Protein AF-A0A2W6ZXN0-F1 (afdb_monomer_lite)

Structure (mmCIF, N/CA/C/O backbone):
data_AF-A0A2W6ZXN0-F1
#
_entry.id   AF-A0A2W6ZXN0-F1
#
loop_
_atom_site.group_PDB
_atom_site.id
_atom_site.type_symbol
_atom_site.label_atom_id
_atom_site.label_alt_id
_atom_site.label_comp_id
_atom_site.label_asym_id
_atom_site.label_entity_id
_atom_site.label_seq_id
_atom_site.pdbx_PDB_ins_code
_atom_site.Cartn_x
_atom_site.Cartn_y
_atom_site.Cartn_z
_atom_site.occupancy
_atom_site.B_iso_or_equiv
_atom_site.auth_seq_id
_atom_site.auth_comp_id
_atom_site.auth_asym_id
_atom_site.auth_atom_id
_atom_site.pdbx_PDB_model_num
ATOM 1 N N . MET A 1 1 ? 4.784 3.974 -4.259 1.00 51.38 1 MET A N 1
ATOM 2 C CA . MET A 1 1 ? 3.353 4.108 -3.912 1.00 51.38 1 MET A CA 1
ATOM 3 C C . MET A 1 1 ? 2.914 2.775 -3.336 1.00 51.38 1 MET A C 1
ATOM 5 O O . MET A 1 1 ? 3.011 1.789 -4.050 1.00 51.38 1 MET A O 1
ATOM 9 N N . THR A 1 2 ? 2.543 2.721 -2.057 1.00 60.44 2 THR A N 1
ATOM 10 C CA . THR A 1 2 ? 2.089 1.477 -1.412 1.00 60.44 2 THR A CA 1
ATOM 11 C C . THR A 1 2 ? 0.571 1.404 -1.498 1.00 60.44 2 THR A C 1
ATOM 13 O O . THR A 1 2 ? -0.112 2.378 -1.174 1.00 60.44 2 THR A O 1
ATOM 16 N N . SER A 1 3 ? 0.053 0.276 -1.974 1.00 64.56 3 SER A N 1
ATOM 17 C CA . SER A 1 3 ? -1.363 0.070 -2.263 1.00 64.56 3 SER A CA 1
ATOM 18 C C . SER A 1 3 ? -1.879 -1.173 -1.559 1.00 64.56 3 SER A C 1
ATOM 20 O O . SER A 1 3 ? -1.313 -2.252 -1.733 1.00 64.56 3 SER A O 1
ATOM 22 N N . ILE A 1 4 ? -2.977 -1.041 -0.820 1.00 66.00 4 ILE A N 1
ATOM 23 C CA . ILE A 1 4 ? -3.720 -2.200 -0.315 1.00 66.00 4 ILE A CA 1
ATOM 24 C C . ILE A 1 4 ? -4.641 -2.669 -1.437 1.00 66.00 4 ILE A C 1
ATOM 26 O O . ILE A 1 4 ? -5.413 -1.863 -1.942 1.00 66.00 4 ILE A O 1
ATOM 30 N N . THR A 1 5 ? -4.569 -3.945 -1.818 1.00 65.00 5 THR A N 1
ATOM 31 C CA . THR A 1 5 ? -5.505 -4.555 -2.773 1.00 65.00 5 THR A CA 1
ATOM 32 C C . THR A 1 5 ? -6.280 -5.647 -2.060 1.00 65.00 5 THR A C 1
ATOM 34 O O . THR A 1 5 ? -5.693 -6.619 -1.588 1.00 65.00 5 THR A O 1
ATOM 37 N N . LEU A 1 6 ? -7.601 -5.497 -1.989 1.00 64.62 6 LEU A N 1
ATOM 38 C CA . LEU A 1 6 ? -8.475 -6.607 -1.628 1.00 64.62 6 LEU A CA 1
ATOM 39 C C . LEU A 1 6 ? -8.732 -7.458 -2.865 1.00 64.62 6 LEU A C 1
ATOM 41 O O . LEU A 1 6 ? -9.170 -6.944 -3.891 1.00 64.62 6 LEU A O 1
ATOM 45 N N . ALA A 1 7 ? -8.474 -8.755 -2.753 1.00 63.06 7 ALA A N 1
ATOM 46 C CA . ALA A 1 7 ? -8.848 -9.738 -3.753 1.00 63.06 7 ALA A CA 1
ATOM 47 C C . ALA A 1 7 ? -9.623 -10.860 -3.061 1.00 63.06 7 ALA A C 1
ATOM 49 O O . ALA A 1 7 ? -9.145 -11.460 -2.099 1.00 63.06 7 ALA A O 1
ATOM 50 N N . SER A 1 8 ? -10.831 -11.132 -3.545 1.00 59.78 8 SER A N 1
ATOM 51 C CA . SER A 1 8 ? -11.615 -12.302 -3.159 1.00 59.78 8 SER A CA 1
ATOM 52 C C . SER A 1 8 ? -11.440 -13.383 -4.221 1.00 59.78 8 SER A C 1
ATOM 54 O O . SER A 1 8 ? -11.775 -13.153 -5.380 1.00 59.78 8 SER A O 1
ATOM 56 N N . ALA A 1 9 ? -10.948 -14.557 -3.832 1.00 57.12 9 ALA A N 1
ATOM 57 C CA . ALA A 1 9 ? -10.911 -15.737 -4.689 1.00 57.12 9 ALA A CA 1
ATOM 58 C C . ALA A 1 9 ? -11.782 -16.829 -4.055 1.00 57.12 9 ALA A C 1
ATOM 60 O O . ALA A 1 9 ? -11.558 -17.214 -2.908 1.00 57.12 9 ALA A O 1
ATOM 61 N N . GLY A 1 10 ? -12.795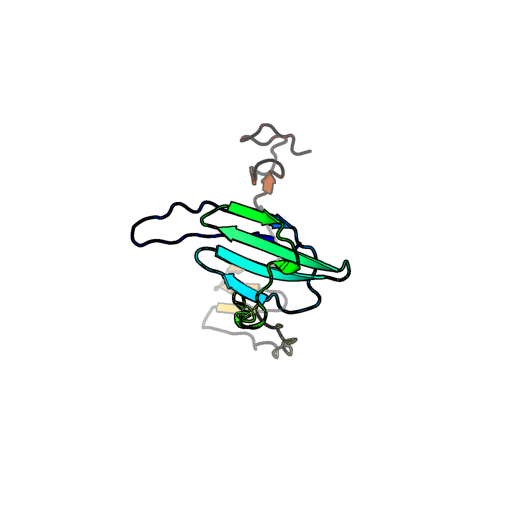 -17.299 -4.784 1.00 55.25 10 GLY A N 1
ATOM 62 C CA . GLY A 1 10 ? -13.641 -18.429 -4.392 1.00 55.25 10 GLY A CA 1
ATOM 63 C C . GLY A 1 10 ? -13.593 -19.519 -5.459 1.00 55.25 10 GLY A C 1
ATOM 64 O O . GLY A 1 10 ? -13.369 -19.219 -6.632 1.00 55.25 10 GLY A O 1
ATOM 65 N N . ALA A 1 11 ? -13.805 -20.783 -5.076 1.00 49.31 11 ALA A N 1
ATOM 66 C CA . ALA A 1 11 ? -13.897 -21.881 -6.037 1.00 49.31 11 ALA A CA 1
ATOM 67 C C . ALA A 1 11 ? -15.031 -21.591 -7.043 1.00 49.31 11 ALA A C 1
ATOM 69 O O . ALA A 1 11 ? -16.201 -21.577 -6.672 1.00 49.31 11 ALA A O 1
ATOM 70 N N . GLY A 1 12 ? -14.674 -21.305 -8.299 1.00 61.50 12 GLY A N 1
ATOM 71 C CA . GLY A 1 12 ? -15.625 -20.987 -9.373 1.00 61.50 12 GLY A CA 1
ATOM 72 C C . GLY A 1 12 ? -15.917 -19.499 -9.617 1.00 61.50 12 GLY A C 1
ATOM 73 O O . GLY A 1 12 ? -16.758 -19.198 -10.456 1.00 61.50 12 GLY A O 1
ATOM 74 N N . GLN A 1 13 ? -15.241 -18.561 -8.943 1.00 52.19 13 GLN A N 1
ATOM 75 C CA . GLN A 1 13 ? -15.406 -17.119 -9.184 1.00 52.19 13 GLN A CA 1
ATOM 76 C C . GLN A 1 13 ? -14.062 -16.478 -9.552 1.00 52.19 13 GLN A C 1
ATOM 78 O O . GLN A 1 13 ? -13.190 -16.311 -8.702 1.00 52.19 13 GLN A O 1
ATOM 83 N N . GLN A 1 14 ? -13.913 -16.104 -10.828 1.00 55.38 14 GLN A N 1
ATOM 84 C CA . GLN A 1 14 ? -12.779 -15.334 -11.359 1.00 55.38 14 GLN A CA 1
ATOM 85 C C . GLN A 1 14 ? -13.165 -13.858 -11.566 1.00 55.38 14 GLN A C 1
ATOM 87 O O . GLN A 1 14 ? -12.766 -13.230 -12.542 1.00 55.38 14 GLN A O 1
ATOM 92 N N . GLN A 1 15 ? -13.978 -13.290 -10.674 1.00 56.47 15 GLN A N 1
ATOM 93 C CA . GLN A 1 15 ? -14.260 -11.858 -10.690 1.00 56.47 15 GLN A CA 1
ATOM 94 C C . GLN A 1 15 ? -13.459 -11.176 -9.581 1.00 56.47 15 GLN A C 1
ATOM 96 O O . GLN A 1 15 ? -13.809 -11.219 -8.404 1.00 56.47 15 GLN A O 1
ATOM 101 N N . GLN A 1 16 ? -12.354 -10.549 -9.976 1.00 58.97 16 GLN A N 1
ATOM 102 C CA . GLN A 1 16 ? -11.539 -9.722 -9.098 1.00 58.97 16 GLN A CA 1
ATOM 103 C C . GLN A 1 16 ? -12.195 -8.338 -8.973 1.00 58.97 16 GLN A C 1
ATOM 105 O O . GLN A 1 16 ? -12.122 -7.527 -9.891 1.00 58.97 16 GLN A O 1
ATOM 110 N N . SER A 1 17 ? -12.838 -8.056 -7.839 1.00 58.28 17 SER A N 1
ATOM 111 C CA . SER A 1 17 ? -13.206 -6.689 -7.451 1.00 58.28 17 SER A CA 1
ATOM 112 C C . SER A 1 17 ? -12.108 -6.136 -6.550 1.00 58.28 17 SER A C 1
ATOM 114 O O . SER A 1 17 ? -11.970 -6.592 -5.417 1.00 58.28 17 SER A O 1
ATOM 116 N N . SER A 1 18 ? -11.322 -5.176 -7.042 1.00 62.81 18 SER A N 1
ATOM 117 C CA . SER A 1 18 ? -10.236 -4.557 -6.275 1.00 62.81 18 SER A CA 1
ATOM 118 C C . SER A 1 18 ? -10.642 -3.196 -5.718 1.00 62.81 18 SER A C 1
ATOM 120 O O . SER A 1 18 ? -10.933 -2.275 -6.480 1.00 62.81 18 SER A O 1
ATOM 122 N N . THR A 1 19 ? -10.569 -3.046 -4.399 1.00 68.06 19 THR A N 1
ATOM 123 C CA . THR A 1 19 ? -10.612 -1.738 -3.733 1.00 68.06 19 THR A CA 1
ATOM 124 C C . THR A 1 19 ? -9.186 -1.355 -3.360 1.00 68.06 19 THR A C 1
ATOM 126 O O . THR A 1 19 ? -8.505 -2.142 -2.697 1.00 68.06 19 THR A O 1
ATOM 129 N N . GLN A 1 20 ? -8.736 -0.173 -3.794 1.00 69.06 20 GLN A N 1
ATOM 130 C CA . GLN A 1 20 ? -7.387 0.325 -3.536 1.00 69.06 20 GLN A CA 1
ATOM 131 C C . GLN A 1 20 ? -7.409 1.553 -2.631 1.00 69.06 20 GLN A C 1
ATOM 133 O O . GLN A 1 20 ? -8.108 2.526 -2.903 1.00 69.06 20 GLN A O 1
ATOM 138 N N . VAL A 1 21 ? -6.582 1.528 -1.585 1.00 76.81 21 VAL A N 1
ATOM 139 C CA . VAL A 1 21 ? -6.309 2.694 -0.736 1.00 76.81 21 VAL A CA 1
ATOM 140 C C . VAL A 1 21 ? -4.806 2.946 -0.709 1.00 76.81 21 VAL A C 1
ATOM 142 O O . VAL A 1 21 ? -4.009 2.015 -0.565 1.00 76.81 21 VAL A O 1
ATOM 145 N N . SER A 1 22 ? -4.423 4.211 -0.886 1.00 75.31 22 SER A N 1
ATOM 146 C CA . SER A 1 22 ? -3.036 4.661 -0.768 1.00 75.31 22 SER A CA 1
ATOM 147 C C . SER A 1 22 ? -2.715 4.931 0.697 1.00 75.31 22 SER A C 1
ATOM 149 O O . SER A 1 22 ? -3.382 5.740 1.337 1.00 75.31 22 SER A O 1
ATOM 151 N N . THR A 1 23 ? -1.696 4.255 1.222 1.00 72.50 23 THR A N 1
ATOM 152 C CA . THR A 1 23 ? -1.313 4.343 2.643 1.00 72.50 23 THR A CA 1
ATOM 153 C C . THR A 1 23 ? 0.016 5.048 2.884 1.00 72.50 23 THR A C 1
ATOM 155 O O . THR A 1 23 ? 0.413 5.209 4.030 1.00 72.50 23 THR A O 1
ATOM 158 N N . GLY A 1 24 ? 0.745 5.417 1.827 1.00 76.31 24 GLY A N 1
ATOM 159 C CA . GLY A 1 24 ? 2.112 5.934 1.949 1.00 76.31 24 GLY A CA 1
ATOM 160 C C . GLY A 1 24 ? 3.145 4.874 2.381 1.00 76.31 24 GLY A C 1
ATOM 161 O O . GLY A 1 24 ? 2.823 3.682 2.439 1.00 76.31 24 GLY A O 1
ATOM 162 N N . PRO A 1 25 ? 4.408 5.282 2.620 1.00 79.69 25 PRO A N 1
ATOM 163 C CA . PRO A 1 25 ? 5.479 4.383 3.044 1.00 79.69 25 PRO A CA 1
ATOM 164 C C . PRO A 1 25 ? 5.280 3.933 4.496 1.00 79.69 25 PRO A C 1
ATOM 166 O O . PRO A 1 25 ? 5.064 4.753 5.391 1.00 79.69 25 PRO A O 1
ATOM 169 N N . TRP A 1 26 ? 5.375 2.626 4.727 1.00 86.62 26 TRP A N 1
ATOM 170 C CA . TRP A 1 26 ? 5.269 2.044 6.061 1.00 86.62 26 TRP A CA 1
ATOM 171 C C . TRP A 1 26 ? 6.622 2.061 6.772 1.00 86.62 26 TRP A C 1
ATOM 173 O O . TRP A 1 26 ? 7.650 1.780 6.159 1.00 86.62 26 TRP A O 1
ATOM 183 N N . THR A 1 27 ? 6.615 2.381 8.063 1.00 86.81 27 THR A N 1
ATOM 184 C CA . THR A 1 27 ? 7.799 2.334 8.938 1.00 86.81 27 THR A CA 1
ATOM 185 C C . THR A 1 27 ? 7.882 1.030 9.730 1.00 86.81 27 THR A C 1
ATOM 187 O O . THR A 1 27 ? 8.938 0.702 10.257 1.00 86.81 27 THR A O 1
ATOM 190 N N . GLU A 1 28 ? 6.780 0.281 9.802 1.00 86.88 28 GLU A N 1
ATOM 191 C CA . GLU A 1 28 ? 6.678 -1.026 10.453 1.00 86.88 28 GLU A CA 1
ATOM 192 C C . GLU A 1 28 ? 5.909 -2.001 9.554 1.00 86.88 28 GLU A C 1
ATOM 194 O O . GLU A 1 28 ? 5.135 -1.588 8.686 1.00 86.88 28 GLU A O 1
ATOM 199 N N . ILE A 1 29 ? 6.089 -3.304 9.786 1.00 87.00 29 ILE A N 1
ATOM 200 C CA . ILE A 1 29 ? 5.301 -4.343 9.113 1.00 87.00 29 ILE A CA 1
ATOM 201 C C . ILE A 1 29 ? 3.822 -4.153 9.495 1.00 87.00 29 ILE A C 1
ATOM 203 O O . ILE A 1 29 ? 3.515 -4.132 10.691 1.00 87.00 29 ILE A O 1
ATOM 207 N N . PRO A 1 30 ? 2.895 -4.036 8.523 1.00 89.25 30 PRO A N 1
ATOM 208 C CA . PRO A 1 30 ? 1.476 -3.925 8.826 1.00 89.25 30 PRO A CA 1
ATOM 209 C C . PRO A 1 30 ? 0.971 -5.112 9.634 1.00 89.25 30 PRO A C 1
ATOM 211 O O . PRO A 1 30 ? 1.400 -6.254 9.456 1.00 89.25 30 PRO A O 1
ATOM 214 N N . GLN A 1 31 ? 0.013 -4.839 10.505 1.00 91.88 31 GLN A N 1
ATOM 215 C CA . GLN A 1 31 ? -0.599 -5.843 11.362 1.00 91.88 31 GLN A CA 1
ATOM 216 C C . GLN A 1 31 ? -2.074 -5.966 11.024 1.00 91.88 31 GLN A C 1
ATOM 218 O O . GLN A 1 31 ? -2.737 -4.973 10.731 1.00 91.88 31 GLN A O 1
ATOM 223 N N . ILE A 1 32 ? -2.601 -7.179 11.122 1.00 92.38 32 ILE A N 1
ATOM 224 C CA . ILE A 1 32 ? -4.027 -7.446 10.970 1.00 92.38 32 ILE A CA 1
ATOM 225 C C . ILE A 1 32 ? -4.602 -8.016 12.261 1.00 92.38 32 ILE A C 1
ATOM 227 O O . ILE A 1 32 ? -3.942 -8.799 12.933 1.00 92.38 32 ILE A O 1
ATOM 231 N N . ALA A 1 33 ? -5.833 -7.660 12.603 1.00 92.50 33 ALA A N 1
ATOM 232 C CA . ALA A 1 33 ? -6.569 -8.252 13.715 1.00 92.50 33 ALA A CA 1
ATOM 233 C C . ALA A 1 33 ? -7.957 -8.676 13.238 1.00 92.50 33 ALA A C 1
ATOM 235 O O . ALA A 1 33 ? -8.645 -7.912 12.561 1.00 92.50 33 ALA A O 1
ATOM 236 N N . ARG A 1 34 ? -8.388 -9.894 13.573 1.00 89.19 34 ARG A N 1
ATOM 237 C CA . ARG A 1 34 ? -9.760 -10.338 13.288 1.00 89.19 34 ARG A CA 1
ATOM 238 C C . ARG A 1 34 ? -10.674 -9.897 14.429 1.00 89.19 34 ARG A C 1
ATOM 240 O O . ARG A 1 34 ? -10.363 -10.133 15.591 1.00 89.19 34 ARG A O 1
ATOM 247 N N . VAL A 1 35 ? -11.786 -9.242 14.102 1.00 88.31 35 VAL A N 1
ATOM 248 C CA . VAL A 1 35 ? -12.793 -8.791 15.074 1.00 88.31 35 VAL A CA 1
ATOM 249 C C . VAL A 1 35 ? -14.172 -9.169 14.539 1.00 88.31 35 VAL A C 1
ATOM 251 O O . VAL A 1 35 ? -14.702 -8.531 13.628 1.00 88.31 35 VAL A O 1
ATOM 254 N N . GLY A 1 36 ? -14.742 -10.251 15.073 1.00 85.94 36 GLY A N 1
ATOM 255 C CA . GLY A 1 36 ? -15.976 -10.838 14.546 1.00 85.94 36 GLY A CA 1
ATOM 256 C C . GLY A 1 36 ? -15.822 -11.237 13.073 1.00 85.94 36 GLY A C 1
ATOM 257 O O . GLY A 1 36 ? -14.930 -12.008 12.728 1.00 85.94 36 GLY A O 1
ATOM 258 N N . ASN A 1 37 ? -16.664 -10.668 12.205 1.00 85.75 37 ASN A N 1
ATOM 259 C CA . ASN A 1 37 ? -16.648 -10.912 10.755 1.00 85.75 37 ASN A CA 1
ATOM 260 C C . ASN A 1 37 ? -15.838 -9.867 9.963 1.00 85.75 37 ASN A C 1
ATOM 262 O O . ASN A 1 37 ? -15.912 -9.838 8.734 1.00 85.75 37 ASN A O 1
ATOM 266 N N . ALA A 1 38 ? -15.105 -8.986 10.647 1.00 87.69 38 ALA A N 1
ATOM 267 C CA . ALA A 1 38 ? -14.282 -7.955 10.029 1.00 87.69 38 ALA A CA 1
ATOM 268 C C . ALA A 1 38 ? -12.790 -8.190 10.301 1.00 87.69 38 ALA A C 1
ATOM 270 O O . ALA A 1 38 ? -12.397 -8.784 11.310 1.00 87.69 38 ALA A O 1
ATOM 271 N N . VAL A 1 39 ? -11.952 -7.686 9.399 1.00 90.56 39 VAL A N 1
ATOM 272 C CA . VAL A 1 39 ? -10.499 -7.619 9.572 1.00 90.56 39 VAL A CA 1
ATOM 273 C C . VAL A 1 39 ? -10.115 -6.161 9.768 1.00 90.56 39 VAL A C 1
ATOM 275 O O . VAL A 1 39 ? -10.458 -5.311 8.954 1.00 90.56 39 VAL A O 1
ATOM 278 N N . LEU A 1 40 ? -9.403 -5.863 10.844 1.00 92.62 40 LEU A N 1
ATOM 279 C CA . LEU A 1 40 ? -8.754 -4.578 11.041 1.00 92.62 40 LEU A CA 1
ATOM 280 C C . LEU A 1 40 ? -7.330 -4.654 10.511 1.00 92.62 40 LEU A C 1
ATOM 282 O O . LEU A 1 40 ? -6.613 -5.600 10.821 1.00 92.62 40 LEU A O 1
ATOM 286 N N . LEU A 1 41 ? -6.920 -3.650 9.750 1.00 90.88 41 LEU A N 1
ATOM 287 C CA . LEU A 1 41 ? -5.559 -3.457 9.278 1.00 90.88 41 LEU A CA 1
ATOM 288 C C . LEU A 1 41 ? -4.972 -2.231 9.970 1.00 90.88 41 LEU A C 1
ATOM 290 O O . LEU A 1 41 ? -5.555 -1.150 9.906 1.00 90.88 41 LEU A O 1
ATOM 294 N N . ARG A 1 42 ? -3.806 -2.397 10.586 1.00 92.00 42 ARG A N 1
ATOM 295 C CA . ARG A 1 42 ? -3.000 -1.329 11.172 1.00 92.00 42 ARG A CA 1
ATOM 296 C C . ARG A 1 42 ? -1.737 -1.149 10.339 1.00 92.00 42 ARG A C 1
ATOM 298 O O . ARG A 1 42 ? -0.939 -2.080 10.226 1.00 92.00 42 ARG A O 1
ATOM 305 N N . CYS A 1 43 ? -1.521 0.059 9.829 1.00 90.12 43 CYS A N 1
ATOM 306 C CA . CYS A 1 43 ? -0.251 0.451 9.216 1.00 90.12 43 CYS A CA 1
ATOM 307 C C . CYS A 1 43 ? 0.350 1.625 9.985 1.00 90.12 43 CYS A C 1
ATOM 309 O O . CYS A 1 43 ? -0.350 2.583 10.311 1.00 90.12 43 CYS A O 1
ATOM 311 N N . VAL A 1 44 ? 1.656 1.573 10.229 1.00 90.06 44 VAL A N 1
ATOM 312 C CA . VAL A 1 44 ? 2.407 2.680 10.828 1.00 90.06 44 VAL A CA 1
ATOM 313 C C . VAL A 1 44 ? 3.231 3.342 9.738 1.00 90.06 44 VAL A C 1
ATOM 315 O O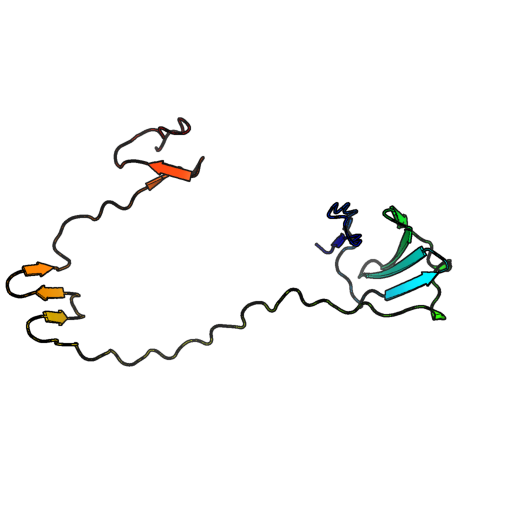 . VAL A 1 44 ? 3.914 2.666 8.969 1.00 90.06 44 VAL A O 1
ATOM 318 N N . THR A 1 45 ? 3.128 4.661 9.648 1.00 87.38 45 THR A N 1
ATOM 319 C CA . THR A 1 45 ? 3.858 5.498 8.693 1.00 87.38 45 THR A CA 1
ATOM 320 C C . THR A 1 45 ? 4.578 6.611 9.447 1.00 87.38 45 THR A C 1
ATOM 322 O O . THR A 1 45 ? 4.292 6.863 10.618 1.00 87.38 45 THR A O 1
ATOM 325 N N . ALA A 1 46 ? 5.420 7.374 8.746 1.00 84.31 46 ALA A N 1
ATOM 326 C CA . ALA A 1 46 ? 6.020 8.592 9.295 1.00 84.31 46 ALA A CA 1
ATOM 327 C C . ALA A 1 46 ? 4.984 9.649 9.748 1.00 84.31 46 ALA A C 1
ATOM 329 O O . ALA A 1 46 ? 5.312 10.526 10.540 1.00 84.31 46 ALA A O 1
ATOM 330 N N . GLN A 1 47 ? 3.745 9.579 9.251 1.00 84.25 47 GLN A N 1
ATOM 331 C CA . GLN A 1 47 ? 2.662 10.522 9.561 1.00 84.25 47 GLN A CA 1
ATOM 332 C C . GLN A 1 47 ? 1.789 10.057 10.736 1.00 84.25 47 GLN A C 1
ATOM 334 O O . GLN A 1 47 ? 0.956 10.821 11.218 1.00 84.25 47 GLN A O 1
ATOM 339 N N . GLY A 1 48 ? 1.959 8.814 11.195 1.00 87.44 48 GLY A N 1
ATOM 340 C CA . GLY A 1 48 ? 1.177 8.226 12.277 1.00 87.44 48 GLY A CA 1
ATOM 341 C C . GLY A 1 48 ? 0.671 6.817 11.971 1.00 87.44 48 GLY A C 1
ATOM 342 O O . GLY A 1 48 ? 1.015 6.201 10.957 1.00 87.44 48 GLY A O 1
ATOM 343 N N . SER A 1 49 ? -0.146 6.305 12.895 1.00 89.75 49 SER A N 1
ATOM 344 C CA . SER A 1 49 ? -0.813 5.007 12.772 1.00 89.75 49 SER A CA 1
ATOM 345 C C . SER A 1 49 ? -2.176 5.167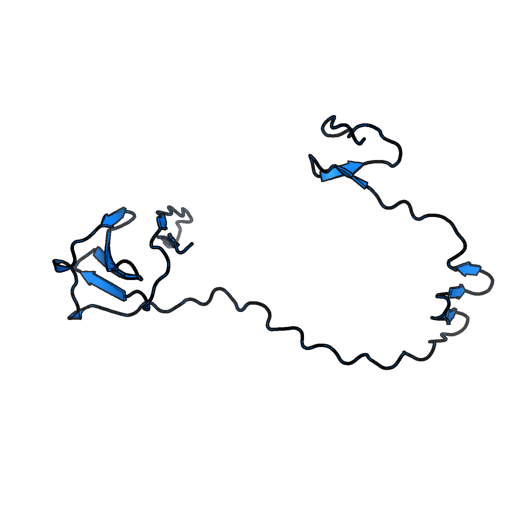 12.112 1.00 89.75 49 SER A C 1
ATOM 347 O O . SER A 1 49 ? -3.017 5.929 12.589 1.00 89.75 49 SER A O 1
ATOM 349 N N . PHE A 1 50 ? -2.403 4.400 11.056 1.00 88.88 50 PHE A N 1
ATOM 350 C CA . PHE A 1 50 ? -3.670 4.335 10.350 1.00 88.88 50 PHE A CA 1
ATOM 351 C C . PHE A 1 50 ? -4.332 2.985 10.579 1.00 88.88 50 PHE A C 1
ATOM 353 O O . PHE A 1 50 ? -3.663 1.949 10.628 1.00 88.88 50 PHE A O 1
ATOM 360 N N . PHE A 1 51 ? -5.655 3.017 10.694 1.00 91.12 51 PHE A N 1
ATOM 361 C CA . PHE A 1 51 ? -6.472 1.841 10.928 1.00 91.12 51 PHE A CA 1
ATOM 362 C C . PHE A 1 51 ? -7.572 1.786 9.877 1.00 91.12 51 PHE A C 1
ATOM 364 O O . PHE A 1 51 ? -8.274 2.774 9.647 1.00 91.12 51 PHE A O 1
ATOM 371 N N . TRP A 1 52 ? -7.738 0.622 9.264 1.00 91.62 52 TRP A N 1
ATOM 372 C CA . TRP A 1 52 ? -8.827 0.352 8.337 1.00 91.62 52 TRP A CA 1
ATOM 373 C C . TRP A 1 52 ? -9.600 -0.874 8.779 1.00 91.62 52 TRP A C 1
ATOM 375 O O . TRP A 1 52 ? -9.009 -1.866 9.197 1.00 91.62 52 TRP A O 1
ATOM 385 N N . GLN A 1 53 ? -10.916 -0.814 8.653 1.00 91.56 53 GLN A N 1
ATOM 386 C CA . GLN A 1 53 ? -11.796 -1.957 8.794 1.00 91.56 53 GLN A CA 1
ATOM 387 C C . GLN A 1 53 ? -12.170 -2.480 7.414 1.00 91.56 53 GLN A C 1
ATOM 389 O O . GLN A 1 53 ? -12.593 -1.732 6.534 1.00 91.56 53 GLN A O 1
ATOM 394 N N . ILE A 1 54 ? -12.010 -3.785 7.253 1.00 90.44 54 ILE A N 1
ATOM 395 C CA . ILE A 1 54 ? -12.300 -4.532 6.042 1.00 90.44 54 ILE A CA 1
ATOM 396 C C . ILE A 1 54 ? -13.442 -5.490 6.368 1.00 90.44 54 ILE A C 1
ATOM 398 O O . ILE A 1 54 ? -13.295 -6.380 7.210 1.00 90.44 54 ILE A O 1
ATOM 402 N N . GLN A 1 55 ? -14.581 -5.311 5.703 1.00 89.62 55 GLN A N 1
ATOM 403 C CA . GLN A 1 55 ? -15.737 -6.199 5.818 1.00 89.62 55 GLN A CA 1
ATOM 404 C C . GLN A 1 55 ? -16.259 -6.516 4.413 1.00 89.62 55 GLN A C 1
ATOM 406 O O . GLN A 1 55 ? -16.708 -5.630 3.685 1.00 89.62 55 GLN A O 1
ATOM 411 N N . GLY A 1 56 ? -16.171 -7.785 4.008 1.00 83.38 56 GLY A N 1
ATOM 412 C CA . GLY A 1 56 ? -16.444 -8.175 2.624 1.00 83.38 56 GLY A CA 1
ATOM 413 C C . GLY A 1 56 ? -15.475 -7.488 1.652 1.00 83.38 56 GLY A C 1
ATOM 414 O O . GLY A 1 56 ? -14.266 -7.676 1.750 1.00 83.38 56 GLY A O 1
ATOM 415 N N . THR A 1 57 ? -16.006 -6.687 0.725 1.00 75.69 57 THR A N 1
ATOM 416 C CA . THR A 1 57 ? -15.237 -5.931 -0.285 1.00 75.69 57 THR A CA 1
ATOM 417 C C . THR A 1 57 ? -15.014 -4.456 0.074 1.00 75.69 57 THR A C 1
ATOM 419 O O . THR A 1 57 ? -14.380 -3.720 -0.688 1.00 75.69 57 THR A O 1
ATOM 422 N N . GLN A 1 58 ? -15.530 -4.006 1.221 1.00 82.25 58 GLN A N 1
ATOM 423 C CA . GLN A 1 58 ? -15.479 -2.607 1.645 1.00 82.25 58 GLN A CA 1
ATOM 424 C C . GLN A 1 58 ? -14.262 -2.344 2.537 1.00 82.25 58 GLN A C 1
ATOM 426 O O . GLN A 1 58 ? -13.958 -3.141 3.427 1.00 82.25 58 GLN A O 1
ATOM 431 N N . ILE A 1 59 ? -13.599 -1.204 2.310 1.00 87.88 59 ILE A N 1
ATOM 432 C CA . ILE A 1 59 ? -12.543 -0.658 3.173 1.00 87.88 59 ILE A CA 1
ATOM 433 C C . ILE A 1 59 ? -13.061 0.651 3.761 1.00 87.88 59 ILE A C 1
ATOM 435 O O . ILE A 1 59 ? -13.361 1.583 3.017 1.00 87.88 59 ILE A O 1
ATOM 439 N N . ALA A 1 60 ? -13.124 0.740 5.084 1.00 89.00 60 ALA A N 1
ATOM 440 C CA . ALA A 1 60 ? -13.465 1.963 5.802 1.00 89.00 60 ALA A CA 1
ATOM 441 C C . ALA A 1 60 ? -12.336 2.344 6.762 1.00 89.00 60 ALA A C 1
ATOM 443 O O . ALA A 1 60 ? -11.619 1.477 7.255 1.00 89.00 60 ALA A O 1
ATOM 444 N N . ALA A 1 61 ? -12.163 3.636 7.043 1.00 89.81 61 ALA A N 1
ATOM 445 C CA . ALA A 1 61 ? -11.286 4.063 8.130 1.00 89.81 61 ALA A CA 1
ATOM 446 C C . ALA A 1 61 ? -11.872 3.602 9.474 1.00 89.81 61 ALA A C 1
ATOM 448 O O . ALA A 1 61 ? -13.082 3.687 9.688 1.00 89.81 61 ALA A O 1
ATOM 449 N N . ALA A 1 62 ? -11.019 3.123 10.374 1.00 90.06 62 ALA A N 1
ATOM 450 C CA . ALA A 1 62 ? -11.404 2.675 11.705 1.00 90.06 62 ALA A CA 1
ATOM 451 C C . ALA A 1 62 ? -10.747 3.554 12.780 1.00 90.06 62 ALA A C 1
ATOM 453 O O . ALA A 1 62 ? -9.647 4.070 12.571 1.00 90.06 62 ALA A O 1
ATOM 454 N N . PRO A 1 63 ? -11.380 3.732 13.948 1.00 90.38 63 PRO A N 1
ATOM 455 C CA . PRO A 1 63 ? -10.728 4.379 15.074 1.00 90.38 63 PRO A CA 1
ATOM 456 C C . PRO A 1 63 ? -9.692 3.441 15.709 1.00 90.38 63 PRO A C 1
ATOM 458 O O . PRO A 1 63 ? -9.874 2.224 15.744 1.00 90.38 63 PRO A O 1
ATOM 461 N N . ALA A 1 64 ? -8.638 4.011 16.299 1.00 87.69 64 ALA A N 1
ATOM 462 C CA . ALA A 1 64 ? -7.614 3.245 17.018 1.00 87.69 64 ALA A CA 1
ATOM 463 C C . ALA A 1 64 ? -8.193 2.406 18.175 1.00 87.69 64 ALA A C 1
ATOM 465 O O . ALA A 1 64 ? -7.653 1.357 18.509 1.00 87.69 64 ALA A O 1
ATOM 466 N N . THR A 1 65 ? -9.319 2.832 18.757 1.00 90.31 65 THR A N 1
ATOM 467 C CA . THR A 1 65 ? -10.027 2.114 19.829 1.00 90.31 65 THR A CA 1
ATOM 468 C C . THR A 1 65 ? -10.631 0.786 19.383 1.00 90.31 65 THR A C 1
ATOM 470 O O . THR A 1 65 ? -10.879 -0.071 20.225 1.00 90.31 65 THR A O 1
ATOM 473 N N . ALA A 1 66 ? -10.853 0.586 18.081 1.00 87.19 66 ALA A N 1
ATOM 474 C CA . ALA A 1 66 ? -11.320 -0.691 17.552 1.00 87.19 66 ALA A CA 1
ATOM 475 C C . ALA A 1 66 ? -10.208 -1.755 17.532 1.00 87.19 66 ALA A C 1
ATOM 477 O O . ALA A 1 66 ? -10.498 -2.941 17.384 1.00 87.19 66 ALA A O 1
ATOM 478 N N . TRP A 1 67 ? -8.938 -1.353 17.664 1.00 91.06 67 TRP A N 1
ATOM 479 C CA . TRP A 1 67 ? -7.797 -2.253 17.555 1.00 91.06 67 TRP A CA 1
ATOM 480 C C . TRP A 1 67 ? -7.739 -3.260 18.708 1.00 91.06 67 TRP A C 1
ATOM 482 O O . TRP A 1 67 ? -7.512 -2.910 19.865 1.00 91.06 67 TRP A O 1
ATOM 492 N N . ALA A 1 68 ? -7.882 -4.540 18.372 1.00 86.19 68 ALA A N 1
ATOM 493 C CA . ALA A 1 68 ? -7.759 -5.638 19.317 1.00 86.19 68 ALA A CA 1
ATOM 494 C C . ALA A 1 68 ? -6.325 -6.188 19.311 1.00 86.19 68 ALA A C 1
ATOM 496 O O . ALA A 1 68 ? -6.023 -7.143 18.595 1.00 86.19 68 ALA A O 1
ATOM 497 N N . THR A 1 69 ? -5.442 -5.618 20.138 1.00 82.75 69 THR A N 1
ATOM 498 C CA . THR A 1 69 ? -4.028 -6.040 20.240 1.00 82.75 69 THR A CA 1
ATOM 499 C C . THR A 1 69 ? -3.871 -7.544 20.491 1.00 82.75 69 THR A C 1
ATOM 501 O O . THR A 1 69 ? -2.965 -8.163 19.948 1.00 82.75 69 THR A O 1
ATOM 504 N N . ALA A 1 70 ? -4.787 -8.161 21.247 1.00 83.75 70 ALA A N 1
ATOM 505 C CA . ALA A 1 70 ? -4.773 -9.600 21.532 1.00 83.75 70 ALA A CA 1
ATOM 506 C C . ALA A 1 70 ? -5.017 -10.495 20.299 1.00 83.75 70 ALA A C 1
ATOM 508 O O . ALA A 1 70 ? -4.710 -11.682 20.331 1.00 83.75 70 ALA A O 1
ATOM 509 N N . GLN A 1 71 ? -5.587 -9.946 19.225 1.00 85.25 71 GLN A N 1
ATOM 510 C CA . GLN A 1 71 ? -5.874 -10.650 17.969 1.00 85.25 71 GLN A CA 1
ATOM 511 C C . GLN A 1 71 ? -4.911 -10.219 16.847 1.00 85.25 71 GLN A C 1
ATOM 513 O O . GLN A 1 71 ? -5.078 -10.635 15.700 1.00 85.25 71 GLN A O 1
ATOM 518 N N . ALA A 1 72 ? -3.930 -9.362 17.154 1.00 87.88 72 ALA A N 1
ATOM 519 C CA . ALA A 1 72 ? -3.020 -8.798 16.171 1.00 87.88 72 ALA A CA 1
ATOM 520 C C . ALA A 1 72 ? -1.999 -9.838 15.694 1.00 87.88 72 ALA A C 1
ATOM 522 O O . ALA A 1 72 ? -1.251 -10.411 16.482 1.00 87.88 72 ALA A O 1
ATOM 523 N N . THR A 1 73 ? -1.941 -10.039 14.383 1.00 89.88 73 THR A N 1
ATOM 524 C CA . THR A 1 73 ? -0.970 -10.894 13.699 1.00 89.88 73 THR A CA 1
ATOM 525 C C . THR A 1 73 ? -0.215 -10.049 12.667 1.00 89.88 73 THR A C 1
ATOM 527 O O . THR A 1 73 ? -0.859 -9.326 11.899 1.00 89.88 73 THR A O 1
ATOM 530 N N . PRO A 1 74 ? 1.130 -10.084 12.627 1.00 86.50 74 PRO A N 1
ATOM 531 C CA . PRO A 1 74 ? 1.886 -9.383 11.593 1.00 86.50 74 PRO A CA 1
ATOM 532 C C . PRO A 1 74 ? 1.587 -9.981 10.215 1.00 86.50 74 PRO A C 1
ATOM 534 O O . PRO A 1 74 ? 1.454 -11.197 10.070 1.00 86.50 74 PRO A O 1
ATOM 537 N N . MET A 1 75 ? 1.487 -9.134 9.192 1.00 81.62 75 MET A N 1
ATOM 538 C CA . MET A 1 75 ? 1.362 -9.613 7.819 1.00 81.62 75 MET A CA 1
ATOM 539 C C . MET A 1 75 ? 2.683 -10.237 7.364 1.00 81.62 75 MET A C 1
ATOM 541 O O . MET A 1 75 ? 3.751 -9.653 7.545 1.00 81.62 75 MET A O 1
ATOM 545 N N . GLN A 1 76 ? 2.615 -11.408 6.731 1.00 76.31 76 GLN A N 1
ATOM 546 C CA . GLN A 1 76 ? 3.765 -11.955 6.018 1.00 76.31 76 GLN A CA 1
ATOM 547 C C . GLN A 1 76 ? 3.926 -11.219 4.692 1.00 76.31 76 GLN A C 1
ATOM 549 O O . GLN A 1 76 ? 2.992 -11.146 3.889 1.00 76.31 76 GLN A O 1
ATOM 554 N N . ALA A 1 77 ? 5.125 -10.689 4.460 1.00 66.81 77 ALA A N 1
ATOM 555 C CA . ALA A 1 77 ? 5.505 -10.215 3.144 1.00 66.81 77 ALA A CA 1
ATOM 556 C C . ALA A 1 77 ? 5.435 -11.403 2.179 1.00 66.81 77 ALA A C 1
ATOM 558 O O . ALA A 1 77 ? 6.180 -12.371 2.311 1.00 66.81 77 ALA A O 1
ATOM 559 N N . THR A 1 78 ? 4.510 -11.346 1.224 1.00 58.22 78 THR A N 1
ATOM 560 C CA . THR A 1 78 ? 4.621 -12.186 0.035 1.00 58.22 78 THR A CA 1
ATOM 561 C C . THR A 1 78 ? 5.640 -11.485 -0.839 1.00 58.22 78 THR A C 1
ATOM 563 O O . THR A 1 78 ? 5.324 -10.467 -1.453 1.00 58.22 78 THR A O 1
ATOM 566 N N . GLU A 1 79 ? 6.881 -11.964 -0.817 1.00 48.06 79 GLU A N 1
ATOM 567 C CA . GLU A 1 79 ? 7.877 -11.539 -1.790 1.00 48.06 79 GLU A CA 1
ATOM 568 C C . GLU A 1 79 ? 7.289 -11.826 -3.174 1.00 48.06 79 GLU A C 1
ATOM 570 O O . GLU A 1 79 ? 7.146 -12.977 -3.588 1.00 48.06 79 GLU A O 1
ATOM 575 N N . SER A 1 80 ? 6.875 -10.776 -3.886 1.00 49.00 80 SER A N 1
ATOM 576 C CA . SER A 1 80 ? 6.743 -10.862 -5.333 1.00 49.00 80 SER A CA 1
ATOM 577 C C . SER A 1 80 ? 8.110 -11.319 -5.829 1.00 49.00 80 SER A C 1
ATOM 579 O O . SER A 1 80 ? 9.075 -10.594 -5.606 1.00 49.00 80 SER A O 1
ATOM 581 N N . SER A 1 81 ? 8.165 -12.541 -6.369 1.00 51.50 81 SER A N 1
ATOM 582 C CA . SER A 1 81 ? 9.291 -13.226 -7.024 1.00 51.50 81 SER A CA 1
ATOM 583 C C . SER A 1 81 ? 10.589 -12.412 -7.151 1.00 51.50 81 SER A C 1
ATOM 585 O O . SER A 1 81 ? 10.544 -11.302 -7.688 1.00 51.50 81 SER A O 1
ATOM 587 N N . PRO A 1 82 ? 11.747 -12.970 -6.750 1.00 47.72 82 PRO A N 1
ATOM 588 C CA . PRO A 1 82 ? 12.978 -12.208 -6.587 1.00 47.72 82 PRO A CA 1
ATOM 589 C C . PRO A 1 82 ? 13.326 -11.402 -7.849 1.00 47.72 82 PRO A C 1
ATOM 591 O O . PRO A 1 82 ? 13.261 -11.951 -8.955 1.00 47.72 82 PRO A O 1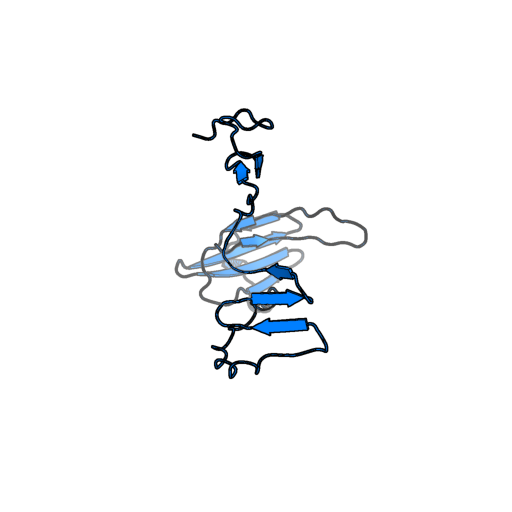
ATOM 594 N N . PRO A 1 83 ? 13.735 -10.124 -7.718 1.00 50.50 83 PRO A N 1
ATOM 595 C CA . PRO A 1 83 ? 14.431 -9.457 -8.806 1.00 50.50 83 PRO A CA 1
ATOM 596 C C . PRO A 1 83 ? 15.681 -10.284 -9.108 1.00 50.50 83 PRO A C 1
ATOM 598 O O . PRO A 1 83 ? 16.391 -10.690 -8.189 1.00 50.50 83 PRO A O 1
ATOM 601 N N . ILE A 1 84 ? 15.922 -10.572 -10.388 1.00 55.75 84 ILE A N 1
ATOM 602 C CA . ILE A 1 84 ? 17.117 -11.280 -10.855 1.00 55.75 84 ILE A CA 1
ATOM 603 C C . ILE A 1 84 ? 18.332 -10.610 -10.202 1.00 55.75 84 ILE A C 1
ATOM 605 O O . ILE A 1 84 ? 18.637 -9.451 -10.485 1.00 55.75 84 ILE A O 1
ATOM 609 N N . ALA A 1 85 ? 18.971 -11.318 -9.271 1.00 52.03 85 ALA A N 1
ATOM 610 C CA . ALA A 1 85 ? 20.142 -10.834 -8.568 1.00 52.03 85 ALA A CA 1
ATOM 611 C C . ALA A 1 85 ? 21.241 -10.528 -9.591 1.00 52.03 85 ALA A C 1
ATOM 613 O O . ALA A 1 85 ? 21.570 -11.367 -10.426 1.00 52.03 85 ALA A O 1
ATOM 614 N N . SER A 1 86 ? 21.759 -9.301 -9.514 1.00 52.94 86 SER A N 1
ATOM 615 C CA . SER A 1 86 ? 23.099 -8.871 -9.918 1.00 52.94 86 SER A CA 1
ATOM 616 C C . SER A 1 86 ? 23.871 -9.846 -10.817 1.00 52.94 86 SER A C 1
ATOM 618 O O . SER A 1 86 ? 24.509 -10.785 -10.335 1.00 52.94 86 SER A O 1
ATOM 620 N N . VAL A 1 87 ? 23.909 -9.552 -12.116 1.00 59.88 87 VAL A N 1
ATOM 621 C CA . VAL A 1 87 ? 25.022 -9.980 -12.969 1.00 59.88 87 VAL A CA 1
ATOM 622 C C . VAL A 1 87 ? 26.308 -9.434 -12.349 1.00 59.88 87 VAL A C 1
ATOM 624 O O . VAL A 1 87 ? 26.555 -8.230 -12.358 1.00 59.88 87 VAL A O 1
ATOM 627 N N . LEU A 1 88 ? 27.107 -10.321 -11.758 1.00 63.59 88 LEU A N 1
ATOM 628 C CA . LEU A 1 88 ? 28.498 -10.028 -11.435 1.00 63.59 88 LEU A CA 1
ATOM 629 C C . LEU A 1 88 ? 29.216 -9.618 -12.733 1.00 63.59 88 LEU A C 1
ATOM 631 O O . LEU A 1 88 ? 28.896 -10.171 -13.792 1.00 63.59 88 LEU A O 1
ATOM 635 N N . PRO A 1 89 ? 30.181 -8.681 -12.689 1.00 60.47 89 PRO A N 1
ATOM 636 C CA . PRO A 1 89 ? 30.999 -8.375 -13.852 1.00 60.47 89 PRO A CA 1
ATOM 637 C C . PRO A 1 89 ? 31.729 -9.654 -14.269 1.00 60.47 89 PRO A C 1
ATOM 639 O O . PRO A 1 89 ? 32.606 -10.149 -13.563 1.00 60.47 89 PRO A O 1
ATOM 642 N N . MET A 1 90 ? 31.303 -10.225 -15.395 1.00 65.38 90 MET A N 1
ATOM 643 C CA . MET A 1 90 ? 31.930 -11.402 -15.976 1.00 65.38 90 MET A CA 1
ATOM 644 C C . MET A 1 90 ? 33.366 -11.021 -16.328 1.00 65.38 90 MET A C 1
ATOM 646 O O . MET A 1 90 ? 33.596 -10.051 -17.053 1.00 65.38 90 MET A O 1
ATOM 650 N N . THR A 1 91 ? 34.340 -11.754 -15.798 1.00 68.25 91 THR A N 1
ATOM 651 C CA . THR A 1 91 ? 35.721 -11.637 -16.257 1.00 68.25 91 THR A CA 1
ATOM 652 C C . THR A 1 91 ? 35.755 -11.916 -17.763 1.00 68.25 91 THR A C 1
ATOM 654 O O . THR A 1 91 ? 35.136 -12.887 -18.209 1.00 68.25 91 THR A O 1
ATOM 657 N N . PRO A 1 92 ? 36.430 -11.072 -18.567 1.00 67.25 92 PRO A N 1
ATOM 658 C CA . PRO A 1 92 ? 36.479 -11.272 -20.004 1.00 67.25 92 PRO A CA 1
ATOM 659 C C . PRO A 1 92 ? 37.114 -12.629 -20.297 1.00 67.25 92 PRO A C 1
ATOM 661 O O . PRO A 1 92 ? 38.239 -12.902 -19.873 1.00 67.25 92 PRO A O 1
ATOM 664 N N . LEU A 1 93 ? 36.373 -13.490 -20.999 1.00 77.06 93 LEU A N 1
ATOM 665 C CA . LEU A 1 93 ? 36.924 -14.744 -21.490 1.00 77.06 93 LEU A CA 1
ATOM 666 C C . LEU A 1 93 ? 38.125 -14.445 -22.402 1.00 77.06 93 LEU A C 1
ATOM 668 O O . LEU A 1 93 ? 38.096 -13.460 -23.149 1.00 77.06 93 LEU A O 1
ATOM 672 N N . PRO A 1 94 ? 39.171 -15.290 -22.381 1.00 69.69 94 PRO A N 1
ATOM 673 C CA . PRO A 1 94 ? 40.242 -15.189 -23.358 1.00 69.69 94 PRO A CA 1
ATOM 674 C C . PRO A 1 94 ? 39.664 -15.335 -24.777 1.00 69.69 94 PRO A C 1
ATOM 676 O O . PRO A 1 94 ? 38.715 -16.102 -24.977 1.00 69.69 94 PRO A O 1
ATOM 679 N N . PRO A 1 95 ? 40.205 -14.607 -25.770 1.00 62.12 95 PRO A N 1
ATOM 680 C CA . PRO A 1 95 ? 39.709 -14.674 -27.136 1.00 62.12 95 PRO A CA 1
ATOM 681 C C . PRO A 1 95 ? 39.813 -16.111 -27.650 1.00 62.12 95 PRO A C 1
ATOM 683 O O . PRO A 1 95 ? 40.873 -16.735 -27.588 1.00 62.12 95 PRO A O 1
ATOM 686 N N . MET A 1 96 ? 38.691 -16.638 -28.144 1.00 70.94 96 MET A N 1
ATOM 687 C CA . MET A 1 96 ? 38.651 -17.955 -28.768 1.00 70.94 96 MET A CA 1
ATOM 688 C C . MET A 1 96 ? 39.632 -17.985 -29.944 1.00 70.94 96 MET A C 1
ATOM 690 O O . MET A 1 96 ? 39.640 -17.075 -30.777 1.00 70.94 96 MET A O 1
ATOM 694 N N . ALA A 1 97 ? 40.455 -19.032 -30.020 1.00 65.44 97 ALA A N 1
ATOM 695 C CA . ALA A 1 97 ? 41.286 -19.277 -31.192 1.00 65.44 97 ALA A CA 1
ATOM 696 C C . ALA A 1 97 ? 40.394 -19.415 -32.446 1.00 65.44 97 ALA A C 1
ATOM 698 O O . ALA A 1 97 ? 39.272 -19.921 -32.340 1.00 65.44 97 ALA A O 1
ATOM 699 N N . PRO A 1 98 ? 40.857 -18.971 -33.630 1.00 61.41 98 PRO A N 1
ATOM 700 C CA . PRO A 1 98 ? 40.060 -19.031 -34.849 1.00 61.41 98 PRO A CA 1
ATOM 701 C C . PRO A 1 98 ? 39.683 -20.481 -35.167 1.00 61.41 98 PRO A C 1
ATOM 703 O O . PRO A 1 98 ? 40.542 -21.341 -35.370 1.00 61.41 98 PRO A O 1
ATOM 706 N N . MET A 1 99 ? 38.378 -20.746 -35.200 1.00 70.44 99 MET A N 1
ATOM 707 C CA . MET A 1 99 ? 37.838 -22.058 -35.532 1.00 70.44 99 MET A CA 1
ATOM 708 C C . MET A 1 99 ? 37.928 -22.268 -37.048 1.00 70.44 99 MET A C 1
ATOM 710 O O . MET A 1 99 ? 37.341 -21.517 -37.827 1.00 70.44 99 MET A O 1
ATOM 714 N N . ARG A 1 100 ? 38.669 -23.297 -37.471 1.00 62.62 100 ARG A N 1
ATOM 715 C CA . ARG A 1 100 ? 38.728 -23.769 -38.861 1.00 62.62 100 ARG A CA 1
ATOM 716 C C . ARG A 1 100 ? 38.016 -25.113 -38.949 1.00 62.62 100 ARG A C 1
ATOM 718 O O . ARG A 1 100 ? 38.439 -26.069 -38.305 1.00 62.62 100 ARG A O 1
ATOM 725 N N . MET A 1 101 ? 36.955 -25.194 -39.748 1.00 68.06 101 MET A N 1
ATOM 726 C CA . MET A 1 101 ? 36.220 -26.440 -39.986 1.00 68.06 101 MET A CA 1
ATOM 727 C C . MET A 1 101 ? 36.252 -26.752 -41.486 1.00 68.06 101 MET A C 1
ATOM 729 O O . MET A 1 101 ? 35.452 -26.242 -42.268 1.00 68.06 101 MET A O 1
ATOM 733 N N . GLY A 1 102 ? 37.228 -27.559 -41.908 1.00 69.44 102 GLY A N 1
ATOM 734 C CA . GLY A 1 102 ? 37.430 -27.904 -43.319 1.00 69.44 102 GLY A CA 1
ATOM 735 C C . GLY A 1 102 ? 37.727 -26.676 -44.18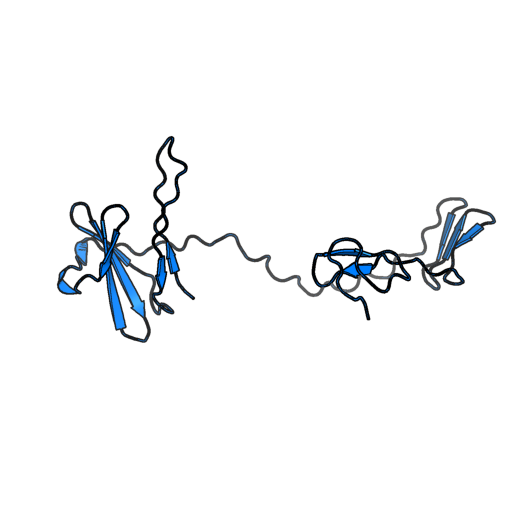9 1.00 69.44 102 GLY A C 1
ATOM 736 O O . GLY A 1 102 ? 38.701 -25.968 -43.955 1.00 69.44 102 GLY A O 1
ATOM 737 N N . ASN A 1 103 ? 36.871 -26.417 -45.181 1.00 62.94 103 ASN A N 1
ATOM 738 C CA . ASN A 1 103 ? 37.005 -25.301 -46.132 1.00 62.94 103 ASN A CA 1
ATOM 739 C C . ASN A 1 103 ? 36.372 -23.988 -45.626 1.00 62.94 103 ASN A C 1
ATOM 741 O O . ASN A 1 103 ? 36.280 -23.022 -46.388 1.00 62.94 103 ASN A O 1
ATOM 745 N N . MET A 1 104 ? 35.872 -23.978 -44.385 1.00 65.31 104 MET A N 1
ATOM 746 C CA . MET A 1 104 ? 35.269 -22.816 -43.738 1.00 65.31 104 MET A CA 1
ATOM 747 C C . MET A 1 104 ? 36.270 -22.187 -42.768 1.00 65.31 104 MET A C 1
ATOM 749 O O . MET A 1 104 ? 36.704 -22.818 -41.799 1.00 65.31 104 MET A O 1
ATOM 753 N N . GLU A 1 105 ? 36.625 -20.934 -43.041 1.00 65.50 105 GLU A N 1
ATOM 754 C CA . GLU A 1 105 ? 37.528 -20.129 -42.221 1.00 65.50 105 GLU A CA 1
ATOM 755 C C . GLU A 1 105 ? 36.786 -18.889 -41.716 1.00 65.50 105 GLU A C 1
ATOM 757 O O . GLU A 1 105 ? 36.234 -18.115 -42.503 1.00 65.50 105 GLU A O 1
ATOM 762 N N . MET A 1 106 ? 36.770 -18.719 -40.393 1.00 69.62 106 MET A N 1
ATOM 763 C CA . MET A 1 106 ? 36.208 -17.555 -39.717 1.00 69.62 106 MET A CA 1
ATOM 764 C C . MET A 1 106 ? 37.344 -16.800 -39.025 1.00 69.62 106 MET A C 1
ATOM 766 O O . MET A 1 106 ? 37.928 -17.286 -38.055 1.00 69.62 106 MET A O 1
ATOM 770 N N . SER A 1 107 ? 37.687 -15.621 -39.537 1.00 66.69 107 SER A N 1
ATOM 771 C CA . SER A 1 107 ? 38.654 -14.720 -38.903 1.00 66.69 107 SER A CA 1
ATOM 772 C C . SER A 1 107 ? 37.898 -13.655 -38.121 1.00 66.69 107 SER A C 1
ATOM 774 O O . SER A 1 107 ? 36.912 -13.121 -38.614 1.00 66.69 107 SER A O 1
ATOM 776 N N . LEU A 1 108 ? 38.334 -13.360 -36.896 1.00 67.12 108 LEU A N 1
ATOM 777 C CA . LEU A 1 108 ? 37.649 -12.427 -35.991 1.00 67.12 108 LEU A CA 1
ATOM 778 C C . LEU A 1 108 ? 38.193 -10.993 -36.073 1.00 67.12 108 LEU A C 1
ATOM 780 O O . LEU A 1 108 ? 37.644 -10.108 -35.426 1.00 67.12 108 LEU A O 1
ATOM 784 N N . ASN A 1 109 ? 39.249 -10.742 -36.856 1.00 61.75 109 ASN A N 1
ATOM 785 C CA . ASN A 1 109 ? 39.799 -9.397 -37.003 1.00 61.75 109 ASN A CA 1
ATOM 786 C C . ASN A 1 109 ? 40.538 -9.201 -38.346 1.00 61.75 109 ASN A C 1
ATOM 788 O O . ASN A 1 109 ? 41.691 -9.620 -38.460 1.00 61.75 109 ASN A O 1
ATOM 792 N N . PRO A 1 110 ? 39.908 -8.576 -39.360 1.00 56.19 110 PRO A N 1
ATOM 793 C CA . PRO A 1 110 ? 38.491 -8.200 -39.430 1.00 56.19 110 PRO A CA 1
ATOM 794 C C . PRO A 1 110 ? 37.577 -9.433 -39.503 1.00 56.19 110 PRO A C 1
ATOM 796 O O . PRO A 1 110 ? 37.997 -10.498 -39.962 1.00 56.19 110 PRO A O 1
ATOM 799 N N . MET A 1 111 ? 36.329 -9.285 -39.042 1.00 73.44 111 MET A N 1
ATOM 800 C CA . MET A 1 111 ? 35.334 -10.360 -39.047 1.00 73.44 111 MET A CA 1
ATOM 801 C C . MET A 1 111 ? 35.024 -10.787 -40.487 1.00 73.44 111 MET A C 1
ATOM 803 O O . MET A 1 111 ? 34.250 -10.131 -41.180 1.00 73.44 111 MET A O 1
ATOM 807 N N . THR A 1 112 ? 35.665 -11.858 -40.951 1.00 64.06 112 THR A N 1
ATOM 808 C CA . THR A 1 112 ? 35.537 -12.351 -42.326 1.00 64.06 112 THR A CA 1
ATOM 809 C C . THR A 1 112 ? 35.197 -13.828 -42.318 1.00 64.06 112 THR A C 1
ATOM 811 O O . THR A 1 112 ? 35.799 -14.630 -41.599 1.00 64.06 112 THR A O 1
ATOM 814 N N . MET A 1 113 ? 34.198 -14.181 -43.121 1.00 73.12 113 MET A N 1
ATOM 815 C CA . MET A 1 113 ? 33.793 -15.564 -43.340 1.00 73.12 113 MET A CA 1
ATOM 816 C C . MET A 1 113 ? 34.174 -15.960 -44.762 1.00 73.12 113 MET A C 1
ATOM 818 O O . MET A 1 113 ? 33.761 -15.307 -45.726 1.00 73.12 113 MET A O 1
ATOM 822 N N . ARG A 1 114 ? 34.974 -17.021 -44.895 1.00 69.12 114 ARG A N 1
ATOM 823 C CA . ARG A 1 114 ? 35.413 -17.562 -46.187 1.00 69.12 114 ARG A CA 1
ATOM 824 C C . ARG A 1 114 ? 34.803 -18.939 -46.383 1.00 69.12 114 ARG A C 1
ATOM 826 O O . ARG A 1 114 ? 35.056 -19.848 -45.593 1.00 69.12 114 ARG A O 1
ATOM 833 N N . MET A 1 115 ? 34.017 -19.087 -47.445 1.00 74.56 115 MET A N 1
ATOM 834 C CA . MET A 1 115 ? 33.432 -20.360 -47.861 1.00 74.56 115 MET A CA 1
ATOM 835 C C . MET A 1 115 ? 33.925 -20.661 -49.281 1.00 74.56 115 MET A C 1
ATOM 837 O O . MET A 1 115 ? 33.344 -20.230 -50.279 1.00 74.56 115 MET A O 1
ATOM 841 N N . GLY A 1 116 ? 35.084 -21.320 -49.388 1.00 69.44 116 GLY A N 1
ATOM 842 C CA . GLY A 1 116 ? 35.750 -21.536 -50.677 1.00 69.44 116 GLY A CA 1
ATOM 843 C C . GLY A 1 116 ? 36.195 -20.223 -51.344 1.00 69.44 116 GLY A C 1
ATOM 844 O O . GLY A 1 116 ? 37.106 -19.561 -50.854 1.00 69.44 116 GLY A O 1
ATOM 845 N N . LYS A 1 117 ? 35.574 -19.850 -52.475 1.00 56.75 117 LYS A N 1
ATOM 846 C CA . LYS A 1 117 ? 35.885 -18.617 -53.236 1.00 56.75 117 LYS A CA 1
ATOM 847 C C . LYS A 1 117 ? 34.999 -17.410 -52.879 1.00 56.75 117 LYS A C 1
ATOM 849 O O . LYS A 1 117 ? 35.182 -16.351 -53.468 1.00 56.75 117 LYS A O 1
ATOM 854 N N . MET A 1 118 ? 34.040 -17.553 -51.961 1.00 55.50 118 MET A N 1
ATOM 855 C CA . MET A 1 118 ? 33.157 -16.461 -51.530 1.00 55.50 118 MET A CA 1
ATOM 856 C C . MET A 1 118 ? 33.613 -15.918 -50.168 1.00 55.50 118 MET A C 1
ATOM 858 O O . MET A 1 118 ? 33.730 -16.675 -49.202 1.00 55.50 118 MET A O 1
ATOM 862 N N . THR A 1 119 ? 33.887 -14.613 -50.103 1.00 55.69 119 THR A N 1
ATOM 863 C CA . THR A 1 119 ? 34.293 -13.865 -48.901 1.00 55.69 119 THR A CA 1
ATOM 864 C C . THR A 1 119 ? 33.201 -12.873 -48.521 1.00 55.69 119 THR A C 1
ATOM 866 O O . THR A 1 119 ? 32.883 -11.987 -49.310 1.00 55.69 119 THR A O 1
ATOM 869 N N . LEU A 1 120 ? 32.660 -13.002 -47.311 1.00 60.69 120 LEU A N 1
ATOM 870 C CA . LEU A 1 120 ? 31.789 -12.000 -46.695 1.00 60.69 120 LEU A CA 1
ATOM 871 C C . LEU A 1 120 ? 32.641 -11.194 -45.712 1.00 60.69 120 LEU A C 1
ATOM 873 O O . LEU A 1 120 ? 33.163 -11.750 -44.741 1.00 60.69 120 LEU A O 1
ATOM 877 N N . GLY A 1 121 ? 32.822 -9.911 -46.011 1.00 58.59 121 GLY A N 1
ATOM 878 C CA . GLY A 1 121 ? 33.577 -8.949 -45.213 1.00 58.59 121 GLY A CA 1
ATOM 879 C C . GLY A 1 121 ? 32.824 -7.618 -45.111 1.00 58.59 121 GLY A C 1
ATOM 880 O O . GLY A 1 121 ? 31.768 -7.473 -45.724 1.00 58.59 121 GLY A O 1
ATOM 881 N N . PRO A 1 122 ? 33.336 -6.650 -44.338 1.00 56.44 122 PRO A N 1
ATOM 882 C CA . PRO A 1 122 ? 32.675 -5.364 -44.092 1.00 56.44 122 PRO A CA 1
ATOM 883 C C . PRO A 1 122 ? 32.520 -4.471 -45.338 1.00 56.44 122 PRO A C 1
ATOM 885 O O . PRO A 1 122 ? 31.848 -3.442 -45.276 1.00 56.44 122 PRO A O 1
ATOM 888 N N . ASP A 1 123 ? 33.072 -4.874 -46.479 1.00 57.59 123 ASP A N 1
ATOM 889 C CA . ASP A 1 123 ? 32.994 -4.131 -47.728 1.00 57.59 123 ASP A CA 1
ATOM 890 C C . ASP A 1 123 ? 31.717 -4.496 -48.527 1.00 57.59 123 ASP A C 1
ATOM 892 O O . ASP A 1 123 ? 31.775 -5.181 -49.547 1.00 57.59 123 ASP A O 1
ATOM 896 N N . LEU A 1 124 ? 30.583 -3.943 -48.041 1.00 49.28 124 LEU A N 1
ATOM 897 C CA . LEU A 1 124 ? 29.285 -3.636 -48.708 1.00 49.28 124 LEU A CA 1
ATOM 898 C C . LEU A 1 124 ? 28.282 -4.794 -48.983 1.00 49.28 124 LEU A C 1
ATOM 900 O O . LEU A 1 124 ? 28.708 -5.921 -49.219 1.00 49.28 124 LEU A O 1
ATOM 904 N N . PRO A 1 125 ? 26.938 -4.554 -49.044 1.00 47.31 125 PRO A N 1
ATOM 905 C CA . PRO A 1 125 ? 26.178 -3.298 -48.944 1.00 47.31 125 PRO A CA 1
ATOM 906 C C . PRO A 1 125 ? 25.260 -3.208 -47.697 1.00 47.31 125 PRO A C 1
ATOM 908 O O . PRO A 1 125 ? 24.942 -4.189 -47.032 1.00 47.31 125 PRO A O 1
ATOM 911 N N . THR A 1 126 ? 24.821 -1.988 -47.394 1.00 52.19 126 THR A N 1
ATOM 912 C CA . THR A 1 126 ? 23.939 -1.558 -46.297 1.00 52.19 126 THR A CA 1
ATOM 913 C C . THR A 1 126 ? 22.740 -2.489 -46.064 1.00 52.19 126 THR A C 1
ATOM 915 O O . THR A 1 126 ? 21.799 -2.527 -46.858 1.00 52.19 126 THR A O 1
ATOM 918 N N . VAL A 1 127 ? 22.732 -3.204 -44.935 1.00 51.44 127 VAL A N 1
ATOM 919 C CA . VAL A 1 127 ? 21.541 -3.922 -44.462 1.00 51.44 127 VAL A CA 1
ATOM 920 C C . VAL A 1 127 ? 20.494 -2.880 -44.070 1.00 51.44 127 VAL A C 1
ATOM 922 O O . VAL A 1 127 ? 20.661 -2.150 -43.095 1.00 51.44 127 VAL A O 1
ATOM 925 N N . ASN A 1 128 ? 19.427 -2.795 -44.863 1.00 59.09 128 ASN A N 1
ATOM 926 C CA . ASN A 1 128 ? 18.240 -1.987 -44.599 1.00 59.09 128 ASN A CA 1
ATOM 927 C C . ASN A 1 128 ? 17.598 -2.443 -43.279 1.00 59.09 128 ASN A C 1
ATOM 929 O O . ASN A 1 128 ? 16.806 -3.386 -43.259 1.00 59.09 128 ASN A O 1
ATOM 933 N N . THR A 1 129 ? 17.939 -1.800 -42.164 1.00 60.22 129 THR A N 1
ATOM 934 C CA . THR A 1 129 ? 17.224 -2.023 -40.908 1.00 60.22 129 THR A CA 1
ATOM 935 C C . THR A 1 129 ? 15.808 -1.448 -41.035 1.00 60.22 129 THR A C 1
ATOM 937 O O . THR A 1 129 ? 15.648 -0.282 -41.414 1.00 60.22 129 THR A O 1
ATOM 940 N N . PRO A 1 130 ? 14.755 -2.248 -40.769 1.00 64.56 130 PRO A N 1
ATOM 941 C CA . PRO A 1 130 ? 13.381 -1.775 -40.868 1.00 64.56 130 PRO A CA 1
ATOM 942 C C . PRO A 1 130 ? 13.137 -0.686 -39.817 1.00 64.56 130 PRO A C 1
ATOM 944 O O . PRO A 1 130 ? 13.429 -0.869 -38.635 1.00 64.56 130 PRO A O 1
ATOM 947 N N . LYS A 1 131 ? 12.618 0.466 -40.252 1.00 75.88 131 LYS A N 1
ATOM 948 C CA . LYS A 1 131 ? 12.227 1.564 -39.356 1.00 75.88 131 LYS A CA 1
ATOM 949 C C . LYS A 1 131 ? 10.805 1.323 -38.850 1.00 75.88 131 LYS A C 1
ATOM 951 O O . LYS A 1 131 ? 9.983 0.783 -39.581 1.00 75.88 131 LYS A O 1
ATOM 956 N N . PHE A 1 132 ? 10.495 1.753 -37.630 1.00 85.94 132 PHE A N 1
ATOM 957 C CA . PHE A 1 132 ? 9.159 1.636 -37.031 1.00 85.94 132 PHE A CA 1
ATOM 958 C C . PHE A 1 132 ? 8.597 3.015 -36.674 1.00 85.94 132 PHE A C 1
ATOM 960 O O . PHE A 1 132 ? 9.348 3.935 -36.348 1.00 85.94 132 PHE A O 1
ATOM 967 N N . CYS A 1 133 ? 7.277 3.176 -36.774 1.00 84.12 133 CYS A N 1
ATOM 968 C CA . CYS A 1 133 ? 6.595 4.433 -36.486 1.00 84.12 133 CYS A CA 1
ATOM 969 C C . CYS A 1 133 ? 6.567 4.701 -34.984 1.00 84.12 133 CYS A C 1
ATOM 971 O O . CYS A 1 133 ? 6.087 3.877 -34.212 1.00 84.12 133 CYS A O 1
ATOM 973 N N . THR A 1 134 ? 7.004 5.887 -34.574 1.00 83.38 134 THR A N 1
ATOM 974 C CA . THR A 1 134 ? 7.011 6.300 -33.164 1.00 83.38 134 THR A CA 1
ATOM 975 C C . THR A 1 134 ? 5.619 6.579 -32.600 1.00 83.38 134 THR A C 1
ATOM 977 O O . THR A 1 134 ? 5.462 6.602 -31.386 1.00 83.38 134 THR A O 1
ATOM 980 N N . GLN A 1 135 ? 4.609 6.777 -33.456 1.00 83.62 135 GLN A N 1
ATOM 981 C CA . GLN A 1 135 ? 3.233 7.043 -33.024 1.00 83.62 135 GLN A CA 1
ATOM 982 C C . GLN A 1 135 ? 2.381 5.781 -32.872 1.00 83.62 135 GLN A C 1
ATOM 984 O O . GLN A 1 135 ? 1.559 5.714 -31.967 1.00 83.62 135 GLN A O 1
ATOM 989 N N . CYS A 1 136 ? 2.548 4.780 -33.741 1.00 84.31 136 CYS A N 1
ATOM 990 C CA . CYS A 1 136 ? 1.684 3.590 -33.740 1.00 84.31 136 CYS A CA 1
ATOM 991 C C . CYS A 1 136 ? 2.437 2.253 -33.737 1.00 84.31 136 CYS A C 1
ATOM 993 O O . CYS A 1 136 ? 1.805 1.202 -33.711 1.00 84.31 136 CYS A O 1
ATOM 995 N N . GLY A 1 137 ? 3.771 2.268 -33.802 1.00 84.12 137 GLY A N 1
ATOM 996 C CA . GLY A 1 137 ? 4.604 1.062 -33.806 1.00 84.12 137 GLY A CA 1
ATOM 997 C C . GLY A 1 137 ? 4.648 0.297 -35.132 1.00 84.12 137 GLY A C 1
ATOM 998 O O . GLY A 1 137 ? 5.368 -0.692 -35.232 1.00 84.12 137 GLY A O 1
ATOM 999 N N . ALA A 1 138 ? 3.925 0.733 -36.169 1.00 86.19 138 ALA A N 1
ATOM 1000 C CA . ALA A 1 138 ? 3.897 0.037 -37.456 1.00 86.19 138 ALA A CA 1
ATOM 1001 C C . ALA A 1 138 ? 5.256 0.082 -38.178 1.00 86.19 138 ALA A C 1
ATOM 1003 O O . ALA A 1 138 ? 5.959 1.095 -38.132 1.00 86.19 138 ALA A O 1
ATOM 1004 N N . ALA A 1 139 ? 5.607 -0.996 -38.886 1.00 85.56 139 ALA A N 1
ATOM 1005 C CA . ALA A 1 139 ? 6.801 -1.045 -39.727 1.00 85.56 139 ALA A CA 1
ATOM 1006 C C . ALA A 1 139 ? 6.685 -0.064 -40.908 1.00 85.56 139 ALA A C 1
ATOM 1008 O O . ALA A 1 139 ? 5.642 0.050 -41.552 1.00 85.56 139 ALA A O 1
ATOM 1009 N N . ILE A 1 140 ? 7.772 0.645 -41.195 1.00 84.69 140 ILE A N 1
ATOM 1010 C CA . ILE A 1 140 ? 7.869 1.670 -42.230 1.00 84.69 140 ILE A CA 1
ATOM 1011 C C . ILE A 1 140 ? 8.907 1.221 -43.257 1.00 84.69 140 ILE A C 1
ATOM 1013 O O . ILE A 1 140 ? 10.061 0.943 -42.925 1.00 84.69 140 ILE A O 1
ATOM 1017 N N . ALA A 1 141 ? 8.506 1.219 -44.527 1.00 77.19 141 ALA A N 1
ATOM 1018 C CA . ALA A 1 141 ? 9.429 1.057 -45.641 1.00 77.19 141 ALA A CA 1
ATOM 1019 C C . ALA A 1 141 ? 10.387 2.260 -45.751 1.00 77.19 141 ALA A C 1
ATOM 1021 O O . ALA A 1 141 ? 9.976 3.418 -45.627 1.00 77.19 141 ALA A O 1
ATOM 1022 N N . LEU A 1 142 ? 11.672 2.001 -46.004 1.00 66.44 142 LEU A N 1
ATOM 1023 C CA . LEU A 1 142 ? 12.657 3.067 -46.181 1.00 66.44 142 LEU A CA 1
ATOM 1024 C C . LEU A 1 142 ? 12.299 3.949 -47.385 1.00 66.44 142 LEU A C 1
ATOM 1026 O O . LEU A 1 142 ? 12.133 3.455 -48.495 1.00 66.44 142 LEU A O 1
ATOM 1030 N N . GLY A 1 143 ? 12.194 5.259 -47.144 1.00 72.31 143 GLY A N 1
ATOM 1031 C CA . GLY A 1 143 ? 11.859 6.272 -48.153 1.00 72.31 143 GLY A CA 1
ATOM 1032 C C . GLY A 1 143 ? 10.475 6.913 -47.993 1.00 72.31 143 GLY A C 1
ATOM 1033 O O . GLY A 1 143 ? 10.205 7.924 -48.639 1.00 72.31 143 GLY A O 1
ATOM 1034 N N . ASN A 1 144 ? 9.614 6.395 -47.110 1.00 75.06 144 ASN A N 1
ATOM 1035 C CA . ASN A 1 144 ? 8.283 6.966 -46.890 1.00 75.06 144 ASN A CA 1
ATOM 1036 C C . ASN A 1 144 ? 8.314 8.194 -45.969 1.00 75.06 144 ASN A C 1
ATOM 1038 O O . ASN A 1 144 ? 8.794 8.121 -44.841 1.00 75.06 144 ASN A O 1
ATOM 1042 N N . ARG A 1 145 ? 7.722 9.305 -46.433 1.00 82.94 145 ARG A N 1
ATOM 1043 C CA . ARG A 1 145 ? 7.526 10.539 -45.642 1.00 82.94 145 ARG A CA 1
ATOM 1044 C C . ARG A 1 145 ? 6.374 10.445 -44.641 1.00 82.94 145 ARG A C 1
ATOM 1046 O O . ARG A 1 145 ? 6.283 11.279 -43.750 1.00 82.94 145 ARG A O 1
ATOM 1053 N N . PHE A 1 146 ? 5.494 9.455 -44.784 1.00 87.88 146 PHE A N 1
ATOM 1054 C CA . PHE A 1 146 ? 4.320 9.264 -43.933 1.00 87.88 146 PHE A CA 1
ATOM 1055 C C . PHE A 1 146 ? 4.138 7.785 -43.589 1.00 87.88 146 PHE A C 1
ATOM 1057 O O . PHE A 1 146 ? 4.469 6.902 -44.386 1.00 87.88 146 PHE A O 1
ATOM 1064 N N . CYS A 1 147 ? 3.600 7.501 -42.407 1.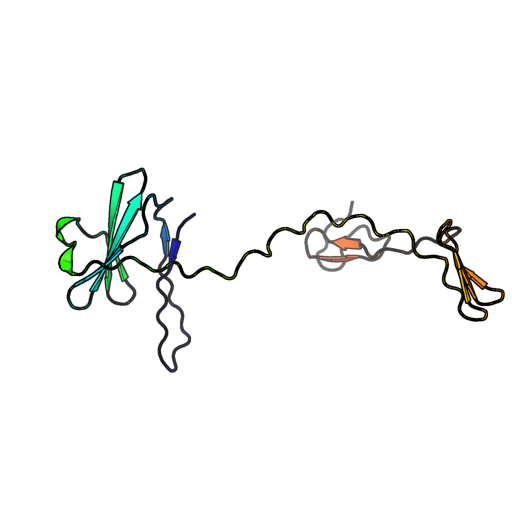00 88.00 147 CYS A N 1
ATOM 1065 C CA . CYS A 1 147 ? 3.242 6.150 -42.001 1.00 88.00 147 CYS A CA 1
ATOM 1066 C C . CYS A 1 147 ? 1.949 5.710 -42.703 1.00 88.00 147 CYS A C 1
ATOM 1068 O O . CYS A 1 147 ? 0.897 6.306 -42.490 1.00 88.00 147 CYS A O 1
ATOM 1070 N N . GLY A 1 148 ? 1.997 4.619 -43.473 1.00 82.56 148 GLY A N 1
ATOM 1071 C CA . GLY A 1 148 ? 0.815 4.069 -44.152 1.00 82.56 148 GLY A CA 1
ATOM 1072 C C . GLY A 1 148 ? -0.265 3.513 -43.215 1.00 82.56 148 GLY A C 1
ATOM 1073 O O . GLY A 1 148 ? -1.383 3.288 -43.656 1.00 82.56 148 GLY A O 1
ATOM 1074 N N . SER A 1 149 ? 0.051 3.306 -41.930 1.00 85.81 149 SER A N 1
ATOM 1075 C CA . SER A 1 149 ? -0.896 2.762 -40.948 1.00 85.81 149 SER A CA 1
ATOM 1076 C C . SER A 1 149 ? -1.642 3.830 -40.147 1.00 85.81 149 SER A C 1
ATOM 1078 O O . SER A 1 149 ? -2.753 3.564 -39.707 1.00 85.81 149 SER A O 1
ATOM 1080 N N . CYS A 1 150 ? -1.044 5.001 -39.901 1.00 86.25 150 CYS A N 1
ATOM 1081 C CA . CYS A 1 150 ? -1.653 6.040 -39.056 1.00 86.25 150 CYS A CA 1
ATOM 1082 C C . CYS A 1 150 ? -1.592 7.456 -39.646 1.00 86.25 150 CYS A C 1
ATOM 1084 O O . CYS A 1 150 ? -2.083 8.392 -39.025 1.00 86.25 150 CYS A O 1
ATOM 1086 N N . GLY A 1 151 ? -0.971 7.640 -40.815 1.00 86.06 151 GLY A N 1
ATOM 1087 C CA . GLY A 1 151 ? -0.842 8.942 -41.475 1.00 86.06 151 GLY A CA 1
ATOM 1088 C C . GLY A 1 151 ? 0.198 9.882 -40.858 1.00 86.06 151 GLY A C 1
ATOM 1089 O O . GLY A 1 151 ? 0.387 10.984 -41.364 1.00 86.06 151 GLY A O 1
ATOM 1090 N N . TYR A 1 152 ? 0.901 9.470 -39.797 1.00 88.75 152 TYR A N 1
ATOM 1091 C CA . TYR A 1 152 ? 1.896 10.316 -39.139 1.00 88.75 152 TYR A CA 1
ATOM 1092 C C . TYR A 1 152 ? 3.077 10.639 -40.062 1.00 88.75 152 TYR A C 1
ATOM 1094 O O . TYR A 1 152 ? 3.621 9.744 -40.715 1.00 88.75 152 TYR A O 1
ATOM 1102 N N . GLN A 1 153 ? 3.494 11.905 -40.091 1.00 88.56 153 GLN A N 1
ATOM 1103 C CA . GLN A 1 153 ? 4.626 12.358 -40.890 1.00 88.56 153 GLN A CA 1
ATOM 1104 C C . GLN A 1 153 ? 5.952 11.949 -40.240 1.00 88.56 153 GLN A C 1
ATOM 1106 O O . GLN A 1 153 ? 6.252 12.286 -39.100 1.00 88.56 153 GLN A O 1
ATOM 1111 N N . LEU A 1 154 ? 6.755 11.221 -41.005 1.00 78.88 154 LEU A N 1
ATOM 1112 C CA . LEU A 1 154 ? 8.080 10.731 -40.653 1.00 78.88 154 LEU A CA 1
ATOM 1113 C C . LEU A 1 154 ? 9.095 11.723 -41.226 1.00 78.88 154 LEU A C 1
ATOM 1115 O O . LEU A 1 154 ? 9.725 11.461 -42.250 1.00 78.88 154 LEU A O 1
ATOM 1119 N N . SER A 1 155 ? 9.125 12.922 -40.641 1.00 64.88 155 SER A N 1
ATOM 1120 C CA . SER A 1 155 ? 10.095 13.973 -40.968 1.00 64.88 155 SER A CA 1
ATOM 1121 C C . SER A 1 155 ? 11.469 13.648 -40.404 1.00 64.88 155 SER A C 1
ATOM 1123 O O . SER A 1 155 ? 11.506 13.309 -39.198 1.00 64.88 155 SER A O 1
#

Foldseek 3Di:
DDWDWDADDDDPDPDGDTDIDDDPDAPDQWKWFDDPQWIWIWTQDPVGIWIWIGHPRDIDTDDPVVDDPVRIDGDDDPPPPDDPPDDDPDDDDDDDDFDDDPQWTADVVVGWTGRPPDIDGPPDDDDPDFDADPPPRHTDDPPDQADPPPRHGPD

Radius of gyration: 30.92 Å; chains: 1; bounding box: 58×42×75 Å

Secondary structure (DSSP, 8-state):
--EEE----BTTB------EEE---BSS--EEEEETTEEEEEEEETTEEEEEEEETTEEEE--GGG--GGGEEEPP----S--------PPPPPPPPPPEETTEEEEETTEEEEETTEEE-SSS----PPEE-TTT--EE-TT-SB-TTT--B--

pLDDT: mean 73.71, std 13.73, range [47.31, 92.62]

Sequence (155 aa):
MTSITLASAGAGQQQQSSTQVSTGPWTEIPQIARVGNAVLLRCVTAQGSFFWQIQGTQIAAAPATAWATAQATPMQATESSPPIASVLPMTPLPPMAPMRMGNMEMSLNPMTMRMGKMTLGPDLPTVNTPKFCTQCGAAIALGNRFCGSCGYQLS